Protein AF-A0A1H8AU52-F1 (afdb_monomer_lite)

pLDDT: mean 78.14, std 11.41, range [37.69, 90.38]

Structure (mmCIF, N/CA/C/O backbone):
data_AF-A0A1H8AU52-F1
#
_entry.id   AF-A0A1H8AU52-F1
#
loop_
_atom_site.group_PDB
_atom_site.id
_atom_site.type_symbol
_atom_site.label_atom_id
_atom_site.label_alt_id
_atom_site.label_comp_id
_atom_site.label_asym_id
_atom_site.label_entity_id
_atom_site.label_seq_id
_atom_site.pdbx_PDB_ins_code
_atom_site.Cartn_x
_atom_site.Cartn_y
_atom_site.Cartn_z
_atom_site.occupancy
_atom_site.B_iso_or_equiv
_atom_site.auth_seq_id
_atom_site.auth_comp_id
_atom_site.auth_asym_id
_atom_site.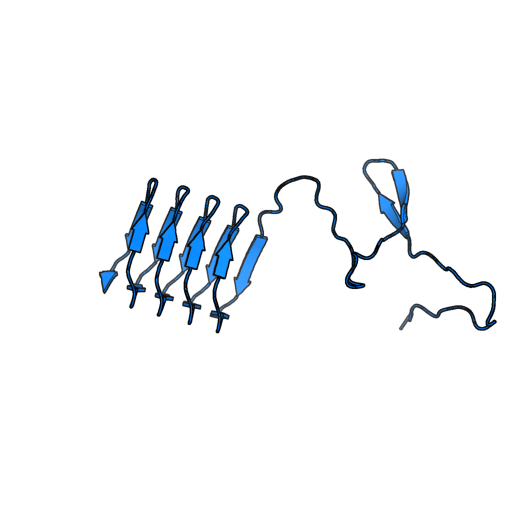auth_atom_id
_atom_site.pdbx_PDB_model_num
ATOM 1 N N . MET A 1 1 ? 10.927 -6.364 35.807 1.00 40.09 1 MET A N 1
ATOM 2 C CA . MET A 1 1 ? 10.136 -6.220 34.567 1.00 40.09 1 MET A CA 1
ATOM 3 C C . MET A 1 1 ? 8.709 -5.946 34.995 1.00 40.09 1 MET A C 1
ATOM 5 O O . MET A 1 1 ? 8.130 -6.803 35.646 1.00 40.09 1 MET A O 1
ATOM 9 N N . ASN A 1 2 ? 8.194 -4.741 34.747 1.00 37.69 2 ASN A N 1
ATOM 10 C CA . ASN A 1 2 ? 6.829 -4.388 35.136 1.00 37.69 2 ASN A CA 1
ATOM 11 C C . ASN A 1 2 ? 5.875 -4.903 34.059 1.00 37.69 2 ASN A C 1
ATOM 13 O O . ASN A 1 2 ? 5.726 -4.276 33.014 1.00 37.69 2 ASN A O 1
ATOM 17 N N . SER A 1 3 ? 5.282 -6.067 34.301 1.00 48.53 3 SER A N 1
ATOM 18 C CA . SER A 1 3 ? 4.201 -6.596 33.474 1.00 48.53 3 SER A CA 1
ATOM 19 C C . SER A 1 3 ? 2.899 -5.918 33.885 1.00 48.53 3 SER A C 1
ATOM 21 O O . SER A 1 3 ? 2.601 -5.824 35.075 1.00 48.53 3 SER A O 1
ATOM 23 N N . LEU A 1 4 ? 2.123 -5.443 32.914 1.00 55.34 4 LEU A N 1
ATOM 24 C CA . LEU A 1 4 ? 0.723 -5.092 33.141 1.00 55.34 4 LEU A CA 1
ATOM 25 C C . LEU A 1 4 ? 0.001 -6.366 33.616 1.00 55.34 4 LEU A C 1
ATOM 27 O O . LEU A 1 4 ? 0.003 -7.371 32.908 1.00 55.34 4 LEU A O 1
ATOM 31 N N . VAL A 1 5 ? -0.570 -6.342 34.822 1.00 54.00 5 VAL A N 1
ATOM 32 C CA . VAL A 1 5 ? -1.305 -7.466 35.424 1.00 54.00 5 VAL A CA 1
ATOM 33 C C . VAL A 1 5 ? -2.757 -7.038 35.623 1.00 54.00 5 VAL A C 1
ATOM 35 O O . VAL A 1 5 ? -3.027 -6.045 36.294 1.00 54.00 5 VAL A O 1
ATOM 38 N N . PHE A 1 6 ? -3.678 -7.783 35.013 1.00 54.75 6 PHE A N 1
ATOM 39 C CA . PHE A 1 6 ? -5.125 -7.637 35.178 1.00 54.75 6 PHE A CA 1
ATOM 40 C C . PHE A 1 6 ? -5.559 -8.112 36.581 1.00 54.75 6 PHE A C 1
ATOM 42 O O . PHE A 1 6 ? -4.952 -9.025 37.141 1.00 54.75 6 PHE A O 1
ATOM 49 N N . ASN A 1 7 ? -6.598 -7.497 37.155 1.00 53.75 7 ASN A N 1
ATOM 50 C CA . ASN A 1 7 ? -7.167 -7.852 38.462 1.00 53.75 7 ASN A CA 1
ATOM 51 C C . ASN A 1 7 ? -7.532 -9.338 38.569 1.00 53.75 7 ASN A C 1
ATOM 53 O O . ASN A 1 7 ? -7.785 -10.033 37.589 1.00 53.75 7 ASN A O 1
ATOM 57 N N . THR A 1 8 ? -7.622 -9.789 39.816 1.00 56.59 8 THR A N 1
ATOM 58 C CA . THR A 1 8 ? -7.697 -11.197 40.204 1.00 56.59 8 THR A CA 1
ATOM 59 C C . THR A 1 8 ? -9.078 -11.644 40.710 1.00 56.59 8 THR A C 1
ATOM 61 O O . THR A 1 8 ? -9.204 -12.772 41.182 1.00 56.59 8 THR A O 1
ATOM 64 N N . THR A 1 9 ? -10.124 -10.807 40.611 1.00 61.59 9 THR A N 1
ATOM 65 C CA . THR A 1 9 ? -11.523 -11.155 40.950 1.00 61.59 9 THR A CA 1
ATOM 66 C C . THR A 1 9 ? -12.437 -11.091 39.719 1.00 61.59 9 THR A C 1
ATOM 68 O O . THR A 1 9 ? -12.329 -10.196 38.886 1.00 61.59 9 THR A O 1
ATOM 71 N N . ALA A 1 10 ? -13.331 -12.077 39.589 1.00 52.81 10 ALA A N 1
ATOM 72 C CA . ALA A 1 10 ? -13.888 -12.496 38.298 1.00 52.81 10 ALA A CA 1
ATOM 73 C C . ALA A 1 10 ? -15.009 -11.619 37.697 1.00 52.81 10 ALA A C 1
ATOM 75 O O . ALA A 1 10 ? -15.299 -11.776 36.515 1.00 52.81 10 ALA A O 1
ATOM 76 N N . SER A 1 11 ? -15.661 -10.733 38.461 1.00 57.44 11 SER A N 1
ATOM 77 C CA . SER A 1 11 ? -16.900 -10.065 38.013 1.00 57.44 11 SER A CA 1
ATOM 78 C C . SER A 1 11 ? -16.776 -8.590 37.613 1.00 57.44 11 SER A C 1
ATOM 80 O O . SER A 1 11 ? -17.719 -8.064 37.035 1.00 57.44 11 SER A O 1
ATOM 82 N N . GLU A 1 12 ? -15.672 -7.898 37.915 1.00 54.84 12 GLU A N 1
ATOM 83 C CA . GLU A 1 12 ? -15.657 -6.418 37.909 1.00 54.84 12 GLU A CA 1
ATOM 84 C C . GLU A 1 12 ? -14.368 -5.759 37.396 1.00 54.84 12 GLU A C 1
ATOM 86 O O . GLU A 1 12 ? -14.089 -4.614 37.746 1.00 54.84 12 GLU A O 1
ATOM 91 N N . LEU A 1 13 ? -13.568 -6.400 36.540 1.00 50.66 13 LEU A N 1
ATOM 92 C CA . LEU A 1 13 ? -12.452 -5.676 35.923 1.00 50.66 13 LEU A CA 1
ATOM 93 C C . LEU A 1 13 ? -12.602 -5.460 34.422 1.00 50.66 13 LEU A C 1
ATOM 95 O O . LEU A 1 13 ? -11.993 -6.147 33.609 1.00 50.66 13 LEU A O 1
ATOM 99 N N . SER A 1 14 ? -13.296 -4.380 34.071 1.00 57.81 14 SER A N 1
ATOM 100 C CA . SER A 1 14 ? -13.077 -3.653 32.819 1.00 57.81 14 SER A CA 1
ATOM 101 C C . SER A 1 14 ? -11.994 -2.579 33.027 1.00 57.81 14 SER A C 1
ATOM 103 O O . SER A 1 14 ? -12.286 -1.382 33.057 1.00 57.81 14 SER A O 1
ATOM 105 N N . ALA A 1 15 ? -10.735 -2.971 33.247 1.00 60.56 15 ALA A N 1
ATOM 106 C CA . ALA A 1 15 ? -9.638 -2.005 33.330 1.00 60.56 15 ALA A CA 1
ATOM 107 C C . ALA A 1 15 ? -9.325 -1.499 31.917 1.00 60.56 15 ALA A C 1
ATOM 109 O O . ALA A 1 15 ? -8.618 -2.153 31.154 1.00 60.56 15 ALA A O 1
ATOM 110 N N . GLY A 1 16 ? -9.878 -0.341 31.555 1.00 67.19 16 GLY A N 1
ATOM 111 C CA . GLY A 1 16 ? -9.442 0.370 30.358 1.00 67.19 16 GLY A CA 1
ATOM 112 C C . GLY A 1 16 ? -7.979 0.783 30.512 1.00 67.19 16 GLY A C 1
ATOM 113 O O . GLY A 1 16 ? -7.592 1.320 31.549 1.00 67.19 16 GLY A O 1
ATOM 114 N N . VAL A 1 17 ? -7.160 0.544 29.490 1.00 76.00 17 VAL A N 1
ATOM 115 C CA . VAL A 1 17 ? -5.816 1.126 29.409 1.00 76.00 17 VAL A CA 1
ATOM 116 C C . VAL A 1 17 ? -5.971 2.534 28.844 1.00 76.00 17 VAL A C 1
ATOM 118 O O . VAL A 1 17 ? -6.648 2.714 27.836 1.00 76.00 17 VAL A O 1
ATOM 121 N N . TYR A 1 18 ? -5.377 3.536 29.490 1.00 81.69 18 TYR A N 1
ATOM 122 C CA . TYR A 1 18 ? -5.472 4.932 29.058 1.00 81.69 18 TYR A CA 1
ATOM 123 C C . TYR A 1 18 ? -4.111 5.447 28.595 1.00 81.69 18 TYR A C 1
ATOM 125 O O . TYR A 1 18 ? -3.092 5.200 29.239 1.00 81.69 18 TYR A O 1
ATOM 133 N N . GLY A 1 19 ? -4.108 6.196 27.495 1.00 81.19 19 GLY A N 1
ATOM 134 C CA . GLY A 1 19 ? -2.987 7.028 27.068 1.00 81.19 19 GLY A CA 1
ATOM 135 C C . GLY A 1 19 ? -3.225 8.485 27.463 1.00 81.19 19 GLY A C 1
ATOM 136 O O . GLY A 1 19 ? -4.363 8.952 27.482 1.00 81.19 19 GLY A O 1
ATOM 137 N N . TYR A 1 20 ? -2.164 9.227 27.776 1.00 80.19 20 TYR A N 1
ATOM 138 C CA . TYR A 1 20 ? -2.266 10.668 28.010 1.00 80.19 20 TYR A CA 1
ATOM 139 C C . TYR A 1 20 ? -2.170 11.428 26.685 1.00 80.19 20 TYR A C 1
ATOM 141 O O . TYR A 1 20 ? -1.181 11.317 25.960 1.00 80.19 20 TYR A O 1
ATOM 149 N N . ASN A 1 21 ? -3.194 12.216 26.365 1.00 81.94 21 ASN A N 1
ATOM 150 C CA . ASN A 1 21 ? -3.190 13.090 25.204 1.00 81.94 21 ASN A CA 1
ATOM 151 C C . ASN A 1 21 ? -2.562 14.436 25.586 1.00 81.94 21 ASN A C 1
ATOM 153 O O . ASN A 1 21 ? -3.188 15.248 26.262 1.00 81.94 21 ASN A O 1
ATOM 157 N N . GLN A 1 22 ? -1.333 14.680 25.124 1.00 82.44 22 GLN A N 1
ATOM 158 C CA . GLN A 1 22 ? -0.586 15.916 25.395 1.00 82.44 22 GLN A CA 1
ATOM 159 C C . GLN A 1 22 ? -1.262 17.172 24.820 1.00 82.44 22 GLN A C 1
ATOM 161 O O . GLN A 1 22 ? -1.087 18.255 25.368 1.00 82.44 22 GLN A O 1
ATOM 166 N N . ASN A 1 23 ? -2.041 17.039 23.742 1.00 83.12 23 ASN A N 1
ATOM 167 C CA . ASN A 1 23 ? -2.686 18.174 23.079 1.00 83.12 23 ASN A CA 1
ATOM 168 C C . ASN A 1 23 ? -3.908 18.659 23.861 1.00 83.12 23 ASN A C 1
ATOM 170 O O . ASN A 1 23 ? -4.152 19.858 23.946 1.00 83.12 23 ASN A O 1
ATOM 174 N N . THR A 1 24 ? -4.671 17.732 24.445 1.00 89.50 24 THR A N 1
ATOM 175 C CA . THR A 1 24 ? -5.848 18.060 25.267 1.00 89.50 24 THR A CA 1
ATOM 176 C C . THR A 1 24 ? -5.545 18.062 26.762 1.00 89.50 24 THR A C 1
ATOM 178 O O . THR A 1 24 ? -6.379 18.497 27.546 1.00 89.50 24 THR A O 1
ATOM 181 N N . SER A 1 25 ? -4.361 17.595 27.168 1.00 90.38 25 SER A N 1
ATOM 182 C CA . SER A 1 25 ? -3.970 17.363 28.564 1.00 90.38 25 SER A CA 1
ATOM 183 C C . SER A 1 25 ? -4.939 16.453 29.333 1.00 90.38 25 SER A C 1
ATOM 185 O O . SER A 1 25 ? -5.229 16.676 30.506 1.00 90.38 25 SER A O 1
ATOM 187 N N . THR A 1 26 ? -5.463 15.417 28.672 1.00 86.06 26 THR A N 1
ATOM 188 C CA . THR A 1 26 ? -6.432 14.477 29.264 1.00 86.06 26 THR A CA 1
ATOM 189 C C . THR A 1 26 ? -6.022 13.026 29.046 1.00 86.06 26 THR A C 1
ATOM 191 O O . THR A 1 26 ? -5.467 12.684 28.003 1.00 86.06 26 THR A O 1
ATOM 194 N N . LEU A 1 27 ? -6.384 12.142 29.977 1.00 82.81 27 LEU A N 1
ATOM 195 C CA . LEU A 1 27 ? -6.333 10.696 29.752 1.00 82.81 27 LEU A CA 1
ATOM 196 C C . LEU A 1 27 ? -7.461 10.274 28.803 1.00 82.81 27 LEU A C 1
ATOM 198 O O . LEU A 1 27 ? -8.610 10.669 28.988 1.00 82.81 27 LEU A O 1
ATOM 202 N N . GLN A 1 28 ? -7.135 9.472 27.795 1.00 82.56 28 GLN A N 1
ATOM 203 C CA . GLN A 1 28 ? -8.084 8.914 26.833 1.00 82.56 28 GLN A CA 1
ATOM 204 C C . GLN A 1 28 ? -7.918 7.400 26.775 1.00 82.56 28 GLN A C 1
ATOM 206 O O . GLN A 1 28 ? -6.800 6.891 26.868 1.00 82.56 28 GLN A O 1
ATOM 211 N N . GLN A 1 29 ? -9.030 6.677 26.667 1.00 83.06 29 GLN A N 1
ATOM 212 C CA . GLN A 1 29 ? -8.995 5.221 26.608 1.00 83.06 29 GLN A CA 1
ATOM 213 C C . GLN A 1 29 ? -8.337 4.781 25.297 1.00 83.06 29 GLN A C 1
ATOM 215 O O . GLN A 1 29 ? -8.680 5.277 24.226 1.00 83.06 29 GLN A O 1
ATOM 220 N N . LEU A 1 30 ? -7.407 3.837 25.384 1.00 83.81 30 LEU A N 1
ATOM 221 C CA . LEU A 1 30 ? -6.908 3.112 24.227 1.00 83.81 30 LEU A CA 1
ATOM 222 C C . LEU A 1 30 ? -7.983 2.104 23.810 1.00 83.81 30 LEU A C 1
ATOM 224 O O . LEU A 1 30 ? -8.369 1.245 24.603 1.00 83.81 30 LEU A O 1
ATOM 228 N N . GLN A 1 31 ? -8.496 2.243 22.591 1.00 83.38 31 GLN A N 1
ATOM 229 C CA . GLN A 1 31 ? -9.602 1.433 22.077 1.00 83.38 31 GLN A CA 1
ATOM 230 C C . GLN A 1 31 ? -9.090 0.322 21.164 1.00 83.38 31 GLN A C 1
ATOM 232 O O . GLN A 1 31 ? -8.003 0.435 20.606 1.00 83.38 31 GLN A O 1
ATOM 237 N N . LEU A 1 32 ? -9.887 -0.730 20.985 1.00 81.88 32 LEU A N 1
ATOM 238 C CA . LEU A 1 32 ? -9.656 -1.747 19.961 1.00 81.88 32 LEU A CA 1
ATOM 239 C C . LEU A 1 32 ? -10.623 -1.534 18.781 1.00 81.88 32 LEU A C 1
ATOM 241 O O . LEU A 1 32 ? -11.694 -0.952 18.963 1.00 81.88 32 LEU A O 1
ATOM 245 N N . ASN A 1 33 ? -10.256 -1.980 17.579 1.00 80.06 33 ASN A N 1
ATOM 246 C CA . ASN A 1 33 ? -11.158 -2.051 16.427 1.00 80.06 33 ASN A CA 1
ATOM 247 C C . ASN A 1 33 ? -12.117 -3.260 16.550 1.00 80.06 33 ASN A C 1
ATOM 249 O O . ASN A 1 33 ? -12.080 -4.003 17.534 1.00 80.06 33 ASN A O 1
ATOM 253 N N . SER A 1 34 ? -12.987 -3.464 15.554 1.00 84.69 34 SER A N 1
ATOM 254 C CA . SER A 1 34 ? -13.928 -4.599 15.517 1.00 84.69 34 SER A CA 1
ATOM 255 C C . SER A 1 34 ? -13.248 -5.969 15.530 1.00 84.69 34 SER A C 1
ATOM 257 O O . SER A 1 34 ? -13.873 -6.949 15.928 1.00 84.69 34 SER A O 1
ATOM 259 N N . ASP A 1 35 ? -11.980 -6.018 15.130 1.00 79.88 35 ASP A N 1
ATOM 260 C CA . ASP A 1 35 ? -11.186 -7.237 15.012 1.00 79.88 35 ASP A CA 1
ATOM 261 C C . ASP A 1 35 ? -10.330 -7.488 16.271 1.00 79.88 35 ASP A C 1
ATOM 263 O O . ASP A 1 35 ? -9.624 -8.490 16.362 1.00 79.88 35 ASP A O 1
ATOM 267 N N . GLY A 1 36 ? -10.421 -6.609 17.282 1.00 77.25 36 GLY A N 1
ATOM 268 C CA . GLY A 1 36 ? -9.716 -6.741 18.560 1.00 77.25 36 GLY A CA 1
ATOM 269 C C . GLY A 1 36 ? -8.278 -6.212 18.560 1.00 77.25 36 GLY A C 1
ATOM 270 O O . GLY A 1 36 ? -7.532 -6.478 19.502 1.00 77.25 36 GLY A O 1
ATOM 271 N N . GLU A 1 37 ? -7.874 -5.451 17.545 1.00 77.62 37 GLU A N 1
ATOM 272 C CA . GLU A 1 37 ? -6.550 -4.825 17.452 1.00 77.62 37 GLU A CA 1
ATOM 273 C C . GLU A 1 37 ? -6.574 -3.390 17.984 1.00 77.62 37 GLU A C 1
ATOM 275 O O . GLU A 1 37 ? -7.606 -2.729 17.923 1.00 77.62 37 GLU A O 1
ATOM 280 N N . LEU A 1 38 ? -5.442 -2.863 18.469 1.00 82.69 38 LEU A N 1
ATOM 281 C CA . LEU A 1 38 ? -5.354 -1.476 18.945 1.00 82.69 38 LEU A CA 1
ATOM 282 C C . LEU A 1 38 ? -5.757 -0.482 17.842 1.00 82.69 38 LEU A C 1
ATOM 284 O O . LEU A 1 38 ? -5.084 -0.360 16.819 1.00 82.69 38 LEU A O 1
ATOM 288 N N . LEU A 1 39 ? -6.835 0.267 18.081 1.00 78.75 39 LEU A N 1
ATOM 289 C CA . LEU A 1 39 ? -7.343 1.289 17.178 1.00 78.75 39 LEU A CA 1
ATOM 290 C C . LEU A 1 39 ? -6.423 2.512 17.215 1.00 78.75 39 LEU A C 1
ATOM 292 O O . LEU A 1 39 ? -6.524 3.374 18.089 1.00 78.75 39 LEU A O 1
ATOM 296 N N . ILE A 1 40 ? -5.549 2.619 16.219 1.00 76.69 40 ILE A N 1
ATOM 297 C CA . ILE A 1 40 ? -4.807 3.847 15.932 1.00 76.69 40 ILE A CA 1
ATOM 298 C C . ILE A 1 40 ? -5.656 4.702 14.984 1.00 76.69 40 ILE A C 1
ATOM 300 O O . ILE A 1 40 ? -5.508 4.652 13.764 1.00 76.69 40 ILE A O 1
ATOM 304 N N . ALA A 1 41 ? -6.589 5.476 15.545 1.00 65.94 41 ALA A N 1
ATOM 305 C CA . ALA A 1 41 ? -7.408 6.422 14.788 1.00 65.94 41 ALA A CA 1
ATOM 306 C C . ALA A 1 41 ? -6.585 7.674 14.435 1.00 65.94 41 ALA A C 1
ATOM 308 O O . ALA A 1 41 ? -6.652 8.703 15.107 1.00 65.94 41 ALA A O 1
ATOM 309 N N . ALA A 1 42 ? -5.762 7.595 13.389 1.00 60.00 42 ALA A N 1
ATOM 310 C CA . ALA A 1 42 ? -5.109 8.777 12.844 1.00 60.00 42 ALA A CA 1
ATOM 311 C C . ALA A 1 42 ? -6.145 9.628 12.087 1.00 60.00 42 ALA A C 1
ATOM 313 O O . ALA A 1 42 ? -6.661 9.219 11.051 1.00 60.00 42 ALA A O 1
ATOM 314 N N . ALA A 1 43 ? -6.440 10.829 12.594 1.00 53.78 43 ALA A N 1
ATOM 315 C CA . ALA A 1 43 ? -7.382 11.774 11.982 1.00 53.78 43 ALA A CA 1
ATOM 316 C C . ALA A 1 43 ? -6.896 12.386 10.647 1.00 53.78 43 ALA A C 1
ATOM 318 O O . ALA A 1 43 ? -7.613 13.167 10.029 1.00 53.78 43 ALA A O 1
ATOM 319 N N . ALA A 1 44 ? -5.697 12.052 10.176 1.00 53.06 44 ALA A N 1
ATOM 320 C CA . ALA A 1 44 ? -5.194 12.470 8.876 1.00 53.06 44 ALA A CA 1
ATOM 321 C C . ALA A 1 44 ? -4.199 11.428 8.368 1.00 53.06 44 ALA A C 1
ATOM 323 O O . ALA A 1 44 ? -3.466 10.849 9.170 1.00 53.06 44 ALA A O 1
ATOM 324 N N . ALA A 1 45 ? -4.204 11.206 7.050 1.00 56.72 45 ALA A N 1
ATOM 325 C CA . ALA A 1 45 ? -3.313 10.322 6.305 1.00 56.72 45 ALA A CA 1
ATOM 326 C C . ALA A 1 45 ? -1.935 10.172 6.971 1.00 56.72 45 ALA A C 1
ATOM 328 O O . ALA A 1 45 ? -1.077 11.049 6.857 1.00 56.72 45 ALA A O 1
ATOM 329 N N . MET A 1 46 ? -1.720 9.061 7.682 1.00 61.50 46 MET A N 1
ATOM 330 C CA . MET A 1 46 ? -0.380 8.715 8.131 1.00 61.50 46 MET A CA 1
ATOM 331 C C . MET A 1 46 ? 0.423 8.365 6.889 1.00 61.50 46 MET A C 1
ATOM 333 O O . MET A 1 46 ? 0.172 7.345 6.247 1.00 61.50 46 MET A O 1
ATOM 337 N N . ALA A 1 47 ? 1.391 9.215 6.560 1.00 60.91 47 ALA A N 1
ATOM 338 C CA . ALA A 1 47 ? 2.473 8.804 5.692 1.00 60.91 47 ALA A CA 1
ATOM 339 C C . ALA A 1 47 ? 3.194 7.647 6.392 1.00 60.91 47 ALA A C 1
ATOM 341 O O . ALA A 1 47 ? 3.786 7.818 7.460 1.00 60.91 47 ALA A O 1
ATOM 342 N N . VAL A 1 48 ? 3.082 6.453 5.820 1.00 68.88 48 VAL A N 1
ATOM 343 C CA . VAL A 1 48 ? 3.821 5.286 6.291 1.00 68.88 48 VAL A CA 1
ATOM 344 C C . VAL A 1 48 ? 5.182 5.310 5.605 1.00 68.88 48 VAL A C 1
ATOM 346 O O . VAL A 1 48 ? 5.260 5.260 4.376 1.00 68.88 48 VAL A O 1
ATOM 349 N N . THR A 1 49 ? 6.248 5.389 6.402 1.00 72.06 49 THR A N 1
ATOM 350 C CA . THR A 1 49 ? 7.627 5.233 5.926 1.00 72.06 49 THR A CA 1
ATOM 351 C C . THR A 1 49 ? 8.129 3.860 6.337 1.00 72.06 49 THR A C 1
ATOM 353 O O . THR A 1 49 ? 8.179 3.545 7.525 1.00 72.06 49 THR A O 1
ATOM 356 N N . VAL A 1 50 ? 8.517 3.052 5.353 1.00 73.75 50 VAL A N 1
ATOM 357 C CA . VAL A 1 50 ? 9.129 1.739 5.582 1.00 73.75 50 VAL A CA 1
ATOM 358 C C . VAL A 1 50 ? 10.604 1.821 5.207 1.00 73.75 50 VAL A C 1
ATOM 360 O O . VAL A 1 50 ? 10.928 2.040 4.037 1.00 73.75 50 VAL A O 1
ATOM 363 N N . THR A 1 51 ? 11.483 1.635 6.194 1.00 74.00 51 THR A N 1
ATOM 364 C CA . THR A 1 51 ? 12.943 1.680 6.020 1.00 74.00 51 THR A CA 1
ATOM 365 C C . THR A 1 51 ? 13.544 0.329 6.385 1.00 74.00 51 THR A C 1
ATOM 367 O O . THR A 1 51 ? 13.773 0.028 7.556 1.00 74.00 51 THR A O 1
ATOM 370 N N . ASN A 1 52 ? 13.820 -0.484 5.369 1.00 77.62 52 ASN A N 1
ATOM 371 C CA . ASN A 1 52 ? 14.384 -1.827 5.507 1.00 77.62 52 ASN A CA 1
ATOM 372 C C . ASN A 1 52 ? 15.466 -2.033 4.437 1.00 77.62 52 ASN A C 1
ATOM 374 O O . ASN A 1 52 ? 15.396 -1.445 3.363 1.00 77.62 52 ASN A O 1
ATOM 378 N N . THR A 1 53 ? 16.444 -2.911 4.667 1.00 79.44 53 THR A N 1
ATOM 379 C CA . THR A 1 53 ? 17.400 -3.320 3.617 1.00 79.44 53 THR A CA 1
ATOM 380 C C . THR A 1 53 ? 16.704 -4.075 2.485 1.00 79.44 53 THR A C 1
ATOM 382 O O . THR A 1 53 ? 17.010 -3.882 1.310 1.00 79.44 53 THR A O 1
ATOM 385 N N . THR A 1 54 ? 15.733 -4.922 2.817 1.00 76.69 54 THR A N 1
ATOM 386 C CA . THR A 1 54 ? 14.919 -5.652 1.841 1.00 76.69 54 THR A CA 1
ATOM 387 C C . THR A 1 54 ? 13.480 -5.705 2.324 1.00 76.69 54 THR A C 1
ATOM 389 O O . THR A 1 54 ? 13.231 -5.948 3.506 1.00 76.69 54 THR A O 1
ATOM 392 N N . LEU A 1 55 ? 12.542 -5.475 1.408 1.00 83.06 55 LEU A N 1
ATOM 393 C CA . LEU A 1 55 ? 11.118 -5.685 1.633 1.00 83.06 55 LEU A CA 1
ATOM 394 C C . LEU A 1 55 ? 10.581 -6.619 0.550 1.00 83.06 55 LEU A C 1
ATOM 396 O O . LEU A 1 55 ? 10.607 -6.285 -0.635 1.00 83.06 55 LEU A O 1
ATOM 400 N N . THR A 1 56 ? 10.071 -7.770 0.973 1.00 83.88 56 THR A N 1
ATOM 401 C CA . THR A 1 56 ? 9.396 -8.722 0.092 1.00 83.88 56 THR A CA 1
ATOM 402 C C . THR A 1 56 ? 7.932 -8.787 0.480 1.00 83.88 56 THR A C 1
ATOM 404 O O . THR A 1 56 ? 7.609 -9.118 1.621 1.00 83.88 56 THR A O 1
ATOM 407 N N . VAL A 1 57 ? 7.047 -8.502 -0.472 1.00 84.00 57 VAL A N 1
ATOM 408 C CA . VAL A 1 57 ? 5.603 -8.675 -0.306 1.00 84.00 57 VAL A CA 1
ATOM 409 C C . VAL A 1 57 ? 5.149 -9.784 -1.247 1.00 84.00 57 VAL A C 1
ATOM 411 O O . VAL A 1 57 ? 5.159 -9.624 -2.465 1.00 84.00 57 VAL A O 1
ATOM 414 N N . GLY A 1 58 ? 4.781 -10.934 -0.679 1.00 78.31 58 GLY A N 1
ATOM 415 C CA . GLY A 1 58 ? 4.392 -12.117 -1.459 1.00 78.31 58 GLY A CA 1
ATOM 416 C C . GLY A 1 58 ? 3.019 -12.015 -2.132 1.00 78.31 58 GLY A C 1
ATOM 417 O O . GLY A 1 58 ? 2.714 -12.826 -2.998 1.00 78.31 58 GLY A O 1
ATOM 418 N N . GLY A 1 59 ? 2.198 -11.038 -1.741 1.00 79.81 59 GLY A N 1
ATOM 419 C CA . GLY A 1 59 ? 0.855 -10.816 -2.277 1.00 79.81 59 GLY A CA 1
ATOM 420 C C . GLY A 1 59 ? 0.699 -9.468 -2.978 1.00 79.81 59 GLY A C 1
ATOM 421 O O . GLY A 1 59 ? 1.676 -8.809 -3.338 1.00 79.81 59 GLY A O 1
ATOM 422 N N . ASN A 1 60 ? -0.556 -9.059 -3.157 1.00 78.25 60 ASN A N 1
ATOM 423 C CA . ASN A 1 60 ? -0.898 -7.773 -3.757 1.00 78.25 60 ASN A CA 1
ATOM 424 C C . ASN A 1 60 ? -0.566 -6.619 -2.808 1.00 78.25 60 ASN A C 1
ATOM 426 O O . ASN A 1 60 ? -0.744 -6.722 -1.594 1.00 78.25 60 ASN A O 1
ATOM 430 N N . VAL A 1 61 ? -0.150 -5.491 -3.378 1.00 80.19 61 VAL A N 1
ATOM 431 C CA . VAL A 1 61 ? 0.080 -4.245 -2.645 1.00 80.19 61 VAL A CA 1
ATOM 432 C C . VAL A 1 61 ? -0.965 -3.230 -3.084 1.00 80.19 61 VAL A C 1
ATOM 434 O O . VAL A 1 61 ? -1.041 -2.884 -4.261 1.00 80.19 61 VAL A O 1
ATOM 437 N N . THR A 1 62 ? -1.762 -2.740 -2.135 1.00 80.88 62 THR A N 1
ATOM 438 C CA . THR A 1 62 ? -2.688 -1.623 -2.360 1.00 80.88 62 THR A CA 1
ATOM 439 C C . THR A 1 62 ? -2.262 -0.441 -1.505 1.00 80.88 62 THR A C 1
ATOM 441 O O . THR A 1 62 ? -2.182 -0.553 -0.284 1.00 80.88 62 THR A O 1
ATOM 444 N N . VAL A 1 63 ? -1.996 0.695 -2.144 1.00 78.62 63 VAL A N 1
ATOM 445 C CA . VAL A 1 63 ? -1.593 1.938 -1.484 1.00 78.62 63 VAL A CA 1
ATOM 446 C C . VAL A 1 63 ? -2.717 2.951 -1.630 1.00 78.62 63 VAL A C 1
ATOM 448 O O . VAL A 1 63 ? -2.907 3.552 -2.686 1.00 78.62 63 VAL A O 1
ATOM 451 N N . SER A 1 64 ? -3.499 3.102 -0.563 1.00 77.06 64 SER A N 1
ATOM 452 C CA . SER A 1 64 ? -4.658 3.996 -0.498 1.00 77.06 64 SER A CA 1
ATOM 453 C C . SER A 1 64 ? -4.362 5.331 0.182 1.00 77.06 64 SER A C 1
ATOM 455 O O . SER A 1 64 ? -5.214 6.205 0.151 1.00 77.06 64 SER A O 1
ATOM 457 N N . ASN A 1 65 ? -3.172 5.522 0.755 1.00 78.62 65 ASN A N 1
ATOM 458 C CA . ASN A 1 65 ? -2.685 6.777 1.340 1.00 78.62 65 ASN A CA 1
ATOM 459 C C . ASN A 1 65 ? -1.280 7.081 0.802 1.00 78.62 65 ASN A C 1
ATOM 461 O O . ASN A 1 65 ? -0.653 6.170 0.262 1.00 78.62 65 ASN A O 1
ATOM 465 N N . PRO A 1 66 ? -0.758 8.312 0.951 1.00 79.62 66 PRO A N 1
ATOM 466 C CA . PRO A 1 66 ? 0.618 8.601 0.581 1.00 79.62 66 PRO A CA 1
ATOM 467 C C . PRO A 1 66 ? 1.625 7.699 1.302 1.00 79.62 66 PRO A C 1
ATOM 469 O O . PRO A 1 66 ? 1.589 7.578 2.527 1.00 79.62 66 PRO A O 1
ATOM 472 N N . VAL A 1 67 ? 2.527 7.070 0.548 1.00 79.62 67 VAL A N 1
ATOM 473 C CA . VAL A 1 67 ? 3.551 6.154 1.081 1.00 79.62 67 VAL A CA 1
ATOM 474 C C . VAL A 1 67 ? 4.912 6.462 0.463 1.00 79.62 67 VAL A C 1
ATOM 476 O O . VAL A 1 67 ? 5.022 6.696 -0.744 1.00 79.62 67 VAL A O 1
ATOM 479 N N . THR A 1 68 ? 5.953 6.395 1.295 1.00 84.06 68 THR A N 1
ATOM 480 C CA . THR A 1 68 ? 7.352 6.433 0.857 1.00 84.06 68 THR A CA 1
ATOM 481 C C . THR A 1 68 ? 8.026 5.114 1.215 1.00 84.06 68 THR A C 1
ATOM 483 O O . THR A 1 68 ? 8.104 4.745 2.389 1.00 84.06 68 THR A O 1
ATOM 486 N N . ILE A 1 69 ? 8.541 4.411 0.206 1.00 81.31 69 ILE A N 1
ATOM 487 C CA . ILE A 1 69 ? 9.314 3.180 0.393 1.00 81.31 69 ILE A CA 1
ATOM 488 C C . ILE A 1 69 ? 10.768 3.467 0.040 1.00 81.31 69 ILE A C 1
ATOM 490 O O . ILE A 1 69 ? 11.078 3.745 -1.119 1.00 81.31 69 ILE A O 1
ATOM 494 N N . ALA A 1 70 ? 11.647 3.374 1.037 1.00 85.00 70 ALA A N 1
ATOM 495 C CA . ALA A 1 70 ? 13.081 3.567 0.874 1.00 85.00 70 ALA A CA 1
ATOM 496 C C . ALA A 1 70 ? 13.827 2.311 1.343 1.00 85.00 70 ALA A C 1
ATOM 498 O O . ALA A 1 70 ? 14.016 2.091 2.540 1.00 85.00 70 ALA A O 1
ATOM 499 N N . ASN A 1 71 ? 14.214 1.455 0.397 1.00 79.94 71 ASN A N 1
ATOM 500 C CA . ASN A 1 71 ? 14.905 0.194 0.671 1.00 79.94 71 ASN A CA 1
ATOM 501 C C . ASN A 1 71 ? 15.978 -0.106 -0.378 1.00 79.94 71 ASN A C 1
ATOM 503 O O . ASN A 1 71 ? 16.031 0.531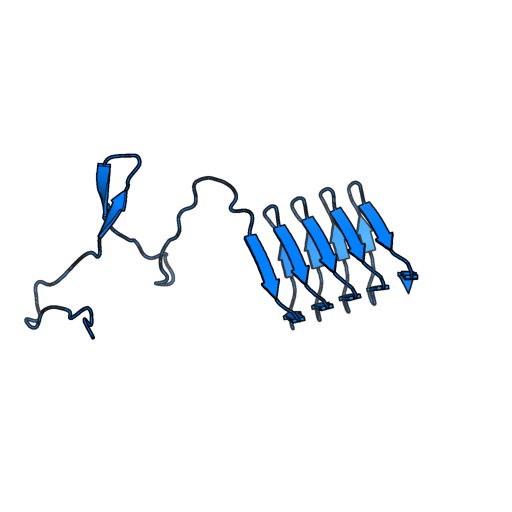 -1.420 1.00 79.94 71 ASN A O 1
ATOM 507 N N . THR A 1 72 ? 16.861 -1.074 -0.132 1.00 84.19 72 THR A N 1
ATOM 508 C CA . THR A 1 72 ? 17.829 -1.479 -1.164 1.00 84.19 72 THR A CA 1
ATOM 509 C C . THR A 1 72 ? 17.122 -2.248 -2.281 1.00 84.19 72 THR A C 1
ATOM 511 O O . THR A 1 72 ? 17.378 -2.012 -3.459 1.00 84.19 72 THR A O 1
ATOM 514 N N . SER A 1 73 ? 16.191 -3.136 -1.925 1.00 84.06 73 SER A N 1
ATOM 515 C CA . SER A 1 73 ? 15.374 -3.887 -2.882 1.00 84.06 73 SER A CA 1
ATOM 516 C C . SER A 1 73 ? 13.926 -4.024 -2.409 1.00 84.06 73 SER A C 1
ATOM 518 O O . SER A 1 73 ? 13.674 -4.304 -1.230 1.00 84.06 73 SER A O 1
ATOM 520 N N . LEU A 1 74 ? 12.992 -3.860 -3.353 1.00 84.25 74 LEU A N 1
ATOM 521 C CA . LEU A 1 74 ? 11.570 -4.163 -3.209 1.00 84.25 74 LEU A CA 1
ATOM 522 C C . LEU A 1 74 ? 11.168 -5.216 -4.242 1.00 84.25 74 LEU A C 1
ATOM 524 O O . LEU A 1 74 ? 11.309 -4.993 -5.443 1.00 84.25 74 LEU A O 1
ATOM 528 N N . THR A 1 75 ? 10.617 -6.333 -3.773 1.00 88.12 75 THR A N 1
ATOM 529 C CA . THR A 1 75 ? 9.976 -7.334 -4.636 1.00 88.12 75 THR A CA 1
ATOM 530 C C . THR A 1 75 ? 8.507 -7.470 -4.260 1.00 88.12 75 THR A C 1
ATOM 532 O O . THR A 1 75 ? 8.185 -7.728 -3.097 1.00 88.12 75 THR A O 1
ATOM 535 N N . VAL A 1 76 ? 7.623 -7.322 -5.247 1.00 84.81 76 VAL A N 1
ATOM 536 C CA . VAL A 1 76 ? 6.182 -7.552 -5.110 1.00 84.81 76 VAL A CA 1
ATOM 537 C C . VAL A 1 76 ? 5.779 -8.712 -6.013 1.00 84.81 76 VAL A C 1
ATOM 539 O O . VAL A 1 76 ? 5.902 -8.636 -7.236 1.00 84.81 76 VAL A O 1
ATOM 542 N N . GLY A 1 77 ? 5.314 -9.803 -5.402 1.00 82.12 77 GLY A N 1
ATOM 543 C CA . GLY A 1 77 ? 4.904 -11.010 -6.125 1.00 82.12 77 GLY A CA 1
ATOM 544 C C . GLY A 1 77 ? 3.539 -10.895 -6.809 1.00 82.12 77 GLY A C 1
ATOM 545 O O . GLY A 1 77 ? 3.260 -11.649 -7.735 1.00 82.12 77 GLY A O 1
ATOM 546 N N . GLY A 1 78 ? 2.694 -9.965 -6.359 1.00 83.69 78 GLY A N 1
ATOM 547 C CA . GLY A 1 78 ? 1.353 -9.736 -6.897 1.00 83.69 78 GLY A CA 1
ATOM 548 C C . GLY A 1 78 ? 1.215 -8.438 -7.693 1.00 83.69 78 GLY A C 1
ATOM 549 O O . GLY A 1 78 ? 2.191 -7.851 -8.160 1.00 83.69 78 GLY A O 1
ATOM 550 N N . THR A 1 79 ? -0.029 -7.979 -7.827 1.00 81.69 79 THR A N 1
ATOM 551 C CA . THR A 1 79 ? -0.357 -6.698 -8.465 1.00 81.69 79 THR A CA 1
ATOM 552 C C . THR A 1 79 ? -0.084 -5.524 -7.527 1.00 81.69 79 THR A C 1
ATOM 554 O O . THR A 1 79 ? -0.338 -5.621 -6.320 1.00 81.69 79 THR A O 1
ATOM 557 N N . VAL A 1 80 ? 0.328 -4.384 -8.079 1.00 82.88 80 VAL A N 1
ATOM 558 C CA . VAL A 1 80 ? 0.464 -3.117 -7.347 1.00 82.88 80 VAL A CA 1
ATOM 559 C C . VAL A 1 80 ? -0.647 -2.164 -7.783 1.00 82.88 80 VAL A C 1
ATOM 561 O O . VAL A 1 80 ? -0.718 -1.785 -8.948 1.00 82.88 80 VAL A O 1
ATOM 564 N N . THR A 1 81 ? -1.506 -1.752 -6.849 1.00 84.75 81 THR A N 1
ATOM 565 C CA . THR A 1 81 ? -2.541 -0.730 -7.077 1.00 84.75 81 THR A CA 1
ATOM 566 C C . THR A 1 81 ? -2.265 0.505 -6.230 1.00 84.75 81 THR A C 1
ATOM 568 O O . THR A 1 81 ? -2.187 0.431 -5.003 1.00 84.75 81 THR A O 1
ATOM 571 N N . VAL A 1 82 ? -2.143 1.657 -6.883 1.00 80.88 82 VAL A N 1
ATOM 572 C CA . VAL A 1 82 ? -1.789 2.936 -6.261 1.00 80.88 82 VAL A CA 1
ATOM 573 C C . VAL A 1 82 ? -2.959 3.905 -6.413 1.00 80.88 82 VAL A C 1
ATOM 575 O O . VAL A 1 82 ? -3.198 4.472 -7.481 1.00 80.88 82 VAL A O 1
ATOM 578 N N . GLY A 1 83 ? -3.711 4.063 -5.325 1.00 78.25 83 GLY A N 1
ATOM 579 C CA . GLY A 1 83 ? -4.876 4.938 -5.231 1.00 78.25 83 GLY A CA 1
ATOM 580 C C . GLY A 1 83 ? -4.557 6.350 -4.740 1.00 78.25 83 GLY A C 1
ATOM 581 O O . GLY A 1 83 ? -5.399 7.222 -4.885 1.00 78.25 83 GLY A O 1
ATOM 582 N N . ASN A 1 84 ? -3.365 6.601 -4.196 1.00 80.44 84 ASN A N 1
ATOM 583 C CA . ASN A 1 84 ? -2.861 7.920 -3.783 1.00 80.44 84 ASN A CA 1
ATOM 584 C C . ASN A 1 84 ? -1.386 8.072 -4.179 1.00 80.44 84 ASN A C 1
ATOM 586 O O . ASN A 1 84 ? -0.820 7.141 -4.737 1.00 80.44 84 ASN A O 1
ATOM 590 N N . SER A 1 85 ? -0.753 9.226 -3.951 1.00 80.56 85 SER A N 1
ATOM 591 C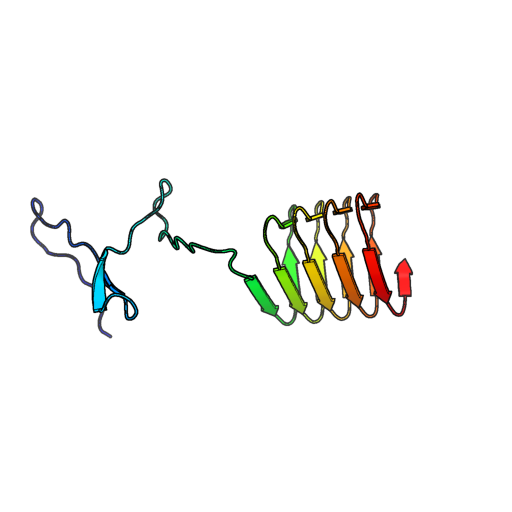 CA . SER A 1 85 ? 0.639 9.411 -4.382 1.00 80.56 85 SER A CA 1
ATOM 592 C C . SER A 1 85 ? 1.604 8.423 -3.714 1.00 80.56 85 SER A C 1
ATOM 594 O O . SER A 1 85 ? 1.501 8.141 -2.525 1.00 80.56 85 SER A O 1
ATOM 596 N N . ILE A 1 86 ? 2.574 7.896 -4.460 1.00 83.50 86 ILE A N 1
ATOM 597 C CA . ILE A 1 86 ? 3.607 7.007 -3.907 1.00 83.50 86 ILE A CA 1
ATOM 598 C C . ILE A 1 86 ? 4.988 7.420 -4.407 1.00 83.50 86 ILE A C 1
ATOM 600 O O . ILE A 1 86 ? 5.163 7.764 -5.579 1.00 83.50 86 ILE A O 1
ATOM 604 N N . THR A 1 87 ? 5.969 7.376 -3.506 1.00 86.94 87 THR A N 1
ATOM 605 C CA . THR A 1 87 ? 7.389 7.518 -3.843 1.00 86.94 87 THR A CA 1
ATOM 606 C C . THR A 1 87 ? 8.121 6.226 -3.512 1.00 86.94 87 THR A C 1
ATOM 608 O O . THR A 1 87 ? 8.141 5.796 -2.358 1.00 86.94 87 THR A O 1
ATOM 611 N N . ILE A 1 88 ? 8.739 5.608 -4.516 1.00 84.62 88 ILE A N 1
ATOM 612 C CA . ILE A 1 88 ? 9.604 4.440 -4.339 1.00 84.62 88 ILE A CA 1
ATOM 613 C C . ILE A 1 88 ? 11.031 4.863 -4.668 1.00 84.62 88 ILE A C 1
ATOM 615 O O . ILE A 1 88 ? 11.318 5.228 -5.805 1.00 84.62 88 ILE A O 1
ATOM 619 N N . ALA A 1 89 ? 11.911 4.813 -3.673 1.00 86.38 89 ALA A N 1
ATOM 620 C CA . ALA A 1 89 ? 13.324 5.136 -3.806 1.00 86.38 89 ALA A CA 1
ATOM 621 C C . ALA A 1 89 ? 14.156 3.921 -3.382 1.00 86.38 89 ALA A C 1
ATOM 623 O O . ALA A 1 89 ? 14.421 3.724 -2.196 1.00 86.38 89 ALA A O 1
ATOM 624 N N . ASN A 1 90 ? 14.530 3.071 -4.337 1.00 83.38 90 ASN A N 1
ATOM 625 C CA . ASN A 1 90 ? 15.275 1.846 -4.054 1.00 83.38 90 ASN A CA 1
ATOM 626 C C . ASN A 1 90 ? 16.358 1.547 -5.083 1.00 83.38 90 ASN A C 1
ATOM 628 O O . ASN A 1 90 ? 16.406 2.187 -6.117 1.00 83.38 90 ASN A O 1
ATOM 632 N N . ALA A 1 91 ? 17.266 0.601 -4.831 1.00 85.88 91 ALA A N 1
ATOM 633 C CA . ALA A 1 91 ? 18.200 0.205 -5.887 1.00 85.88 91 ALA A CA 1
ATOM 634 C C . ALA A 1 91 ? 17.467 -0.645 -6.940 1.00 85.88 91 ALA A C 1
ATOM 636 O O . ALA A 1 91 ? 17.542 -0.354 -8.127 1.00 85.88 91 ALA A O 1
ATOM 637 N N . SER A 1 92 ? 16.689 -1.644 -6.518 1.00 86.81 92 SER A N 1
ATOM 638 C CA . SER A 1 92 ? 15.944 -2.516 -7.436 1.00 86.81 92 SER A CA 1
ATOM 639 C C . SER A 1 92 ? 14.475 -2.664 -7.044 1.00 86.81 92 SER A C 1
ATOM 641 O O . SER A 1 92 ? 14.168 -2.973 -5.889 1.00 86.81 92 SER A O 1
ATOM 643 N N . LEU A 1 93 ? 13.578 -2.486 -8.021 1.00 86.12 93 LEU A N 1
ATOM 644 C CA . LEU A 1 93 ? 12.149 -2.790 -7.924 1.00 86.12 93 LEU A CA 1
ATOM 645 C C . LEU A 1 93 ? 11.770 -3.892 -8.919 1.00 86.12 93 LEU A C 1
ATOM 647 O O . LEU A 1 93 ? 11.912 -3.707 -10.127 1.00 86.12 93 LEU A O 1
ATOM 651 N N . VAL A 1 94 ? 11.221 -4.994 -8.407 1.00 88.75 94 VAL A N 1
ATOM 652 C CA . VAL A 1 94 ? 10.634 -6.072 -9.213 1.00 88.75 94 VAL A CA 1
ATOM 653 C C . VAL A 1 94 ? 9.155 -6.214 -8.872 1.00 88.75 94 VAL A C 1
ATOM 655 O O . VAL A 1 94 ? 8.802 -6.431 -7.711 1.00 88.75 94 VAL A O 1
ATOM 658 N N . VAL A 1 95 ? 8.296 -6.126 -9.885 1.00 86.56 95 VAL A N 1
ATOM 659 C CA . VAL A 1 95 ? 6.860 -6.405 -9.772 1.00 86.56 95 VAL A CA 1
ATOM 660 C C . VAL A 1 95 ? 6.506 -7.517 -10.748 1.00 86.56 95 VAL A C 1
ATOM 662 O O . VAL A 1 95 ? 6.646 -7.353 -11.956 1.00 86.56 95 VAL A O 1
ATOM 665 N N . ALA A 1 96 ? 6.072 -8.666 -10.234 1.00 87.38 96 ALA A N 1
ATOM 666 C CA . ALA A 1 96 ? 5.738 -9.805 -11.088 1.00 87.38 96 ALA A CA 1
ATOM 667 C C . ALA A 1 96 ? 4.376 -9.643 -11.789 1.00 87.38 96 ALA A C 1
ATOM 669 O O . ALA A 1 96 ? 4.204 -10.143 -12.897 1.00 87.38 96 ALA A O 1
ATOM 670 N N . GLY A 1 97 ? 3.422 -8.956 -11.149 1.00 87.00 97 GLY A N 1
ATOM 671 C CA . GLY A 1 97 ? 2.071 -8.734 -11.670 1.00 87.00 97 GLY A CA 1
ATOM 672 C C . GLY A 1 97 ? 1.862 -7.378 -12.351 1.00 87.00 97 GLY A C 1
ATOM 673 O O . GLY A 1 97 ? 2.808 -6.650 -12.653 1.00 87.00 97 GLY A O 1
ATOM 674 N N . ASP A 1 98 ? 0.590 -7.040 -12.572 1.00 86.69 98 ASP A N 1
ATOM 675 C CA . ASP A 1 98 ? 0.176 -5.756 -13.143 1.00 86.69 98 ASP A CA 1
ATOM 676 C C . ASP A 1 98 ? 0.390 -4.587 -12.172 1.00 86.69 98 ASP A C 1
ATOM 678 O O . ASP A 1 98 ? 0.253 -4.715 -10.949 1.00 86.69 98 ASP A O 1
ATOM 682 N N . VAL A 1 99 ? 0.655 -3.411 -12.736 1.00 83.75 99 VAL A N 1
ATOM 683 C CA . VAL A 1 99 ? 0.764 -2.142 -12.017 1.00 83.75 99 VAL A CA 1
ATOM 684 C C . VAL A 1 99 ? -0.348 -1.213 -12.491 1.00 83.75 99 VAL A C 1
ATOM 686 O O . VAL A 1 99 ? -0.399 -0.838 -13.659 1.00 83.75 99 VAL A O 1
ATOM 689 N N . THR A 1 100 ? -1.229 -0.808 -11.578 1.00 86.62 100 THR A N 1
ATOM 690 C CA . THR A 1 100 ? -2.290 0.174 -11.840 1.00 86.62 100 THR A CA 1
ATOM 691 C C . THR A 1 100 ? -2.091 1.403 -10.968 1.00 86.62 100 THR A C 1
ATOM 693 O O . THR A 1 100 ? -1.998 1.306 -9.743 1.00 86.62 100 THR A O 1
ATOM 696 N N . VAL A 1 101 ? -2.046 2.574 -11.597 1.00 82.38 101 VAL A N 1
ATOM 697 C CA . VAL A 1 101 ? -1.766 3.845 -10.931 1.00 82.38 101 VAL A CA 1
ATOM 698 C C . VAL A 1 101 ? -2.831 4.872 -11.290 1.00 82.38 101 VAL A C 1
ATOM 700 O O . VAL A 1 101 ? -2.922 5.304 -12.437 1.00 82.38 101 VAL A O 1
ATOM 703 N N . SER A 1 102 ? -3.609 5.304 -10.299 1.00 83.88 102 SER A N 1
ATOM 704 C CA . SER A 1 102 ? -4.676 6.299 -10.486 1.00 83.88 102 SER A CA 1
ATOM 705 C C . SER A 1 102 ? -4.252 7.722 -10.104 1.00 83.88 102 SER A C 1
ATOM 707 O O . SER A 1 102 ? -4.893 8.686 -10.510 1.00 83.88 102 SER A O 1
ATOM 709 N N . ASN A 1 103 ? -3.168 7.865 -9.336 1.00 85.25 103 ASN A N 1
ATOM 710 C CA . ASN A 1 103 ? -2.629 9.135 -8.840 1.00 85.25 103 ASN A CA 1
ATOM 711 C C . ASN A 1 103 ? -1.113 9.227 -9.079 1.00 85.25 103 ASN A C 1
ATOM 713 O O . ASN A 1 103 ? -0.500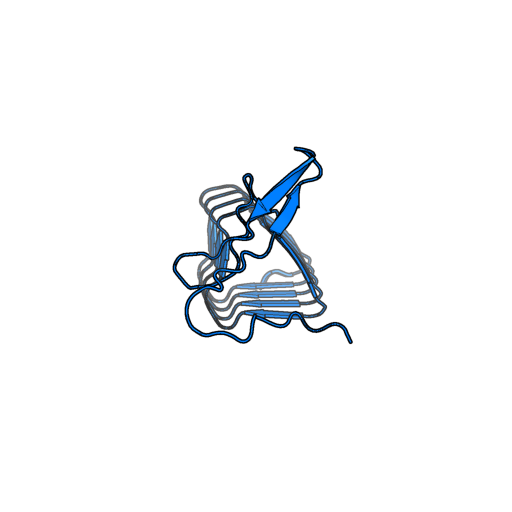 8.205 -9.362 1.00 85.25 103 ASN A O 1
ATOM 717 N N . PRO A 1 104 ? -0.484 10.413 -8.983 1.00 85.19 104 PRO A N 1
ATOM 718 C CA . PRO A 1 104 ? 0.922 10.577 -9.345 1.00 85.19 104 PRO A CA 1
ATOM 719 C C . PRO A 1 104 ? 1.871 9.611 -8.623 1.00 85.19 104 PRO A C 1
ATOM 721 O O . PRO A 1 104 ? 1.846 9.499 -7.397 1.00 85.19 104 PRO A O 1
ATOM 724 N N . ILE A 1 105 ? 2.755 8.964 -9.381 1.00 87.25 105 ILE A N 1
ATOM 725 C CA . ILE A 1 105 ? 3.789 8.059 -8.864 1.00 87.25 105 ILE A CA 1
ATOM 726 C C . ILE A 1 105 ? 5.185 8.562 -9.234 1.00 87.25 105 ILE A C 1
ATOM 728 O O . ILE A 1 105 ? 5.425 9.004 -10.359 1.00 87.25 105 ILE A O 1
ATOM 732 N N . THR A 1 106 ? 6.122 8.466 -8.289 1.00 89.44 106 THR A N 1
ATOM 733 C CA . THR A 1 106 ? 7.554 8.675 -8.537 1.00 89.44 106 THR A CA 1
ATOM 734 C C . THR A 1 106 ? 8.328 7.408 -8.196 1.00 89.44 106 THR A C 1
ATOM 736 O O . THR A 1 106 ? 8.268 6.925 -7.066 1.00 89.44 106 THR A O 1
ATOM 739 N N . ILE A 1 107 ? 9.069 6.882 -9.170 1.00 87.25 107 ILE A N 1
ATOM 740 C CA . ILE A 1 107 ? 9.964 5.735 -9.006 1.00 87.25 107 ILE A CA 1
ATOM 741 C C . ILE A 1 107 ? 11.382 6.206 -9.311 1.00 87.25 107 ILE A C 1
ATOM 743 O O . ILE A 1 107 ? 11.683 6.587 -10.440 1.00 87.25 107 ILE A O 1
ATOM 747 N N . ALA A 1 108 ? 12.249 6.173 -8.308 1.00 88.44 108 A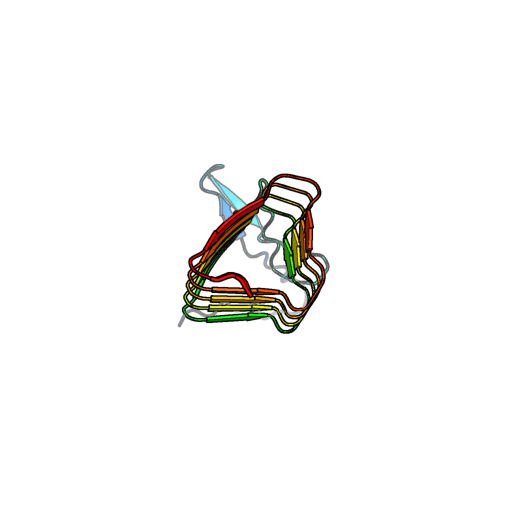LA A N 1
ATOM 748 C CA . ALA A 1 108 ? 13.668 6.463 -8.435 1.00 88.44 108 ALA A CA 1
ATOM 749 C C . ALA A 1 108 ? 14.453 5.200 -8.075 1.00 88.44 108 ALA A C 1
ATOM 751 O O . ALA A 1 108 ? 14.548 4.846 -6.898 1.00 88.44 108 ALA A O 1
ATOM 752 N N . ASN A 1 109 ? 14.974 4.495 -9.081 1.00 86.38 109 ASN A N 1
ATOM 753 C CA . ASN A 1 109 ? 15.728 3.267 -8.851 1.00 86.38 109 ASN A CA 1
ATOM 754 C C . ASN A 1 109 ? 16.867 3.033 -9.834 1.00 86.38 109 ASN A C 1
ATOM 756 O O . ASN A 1 109 ? 16.981 3.724 -10.832 1.00 86.38 109 ASN A O 1
ATOM 760 N N . THR A 1 110 ? 17.772 2.095 -9.559 1.00 88.88 110 THR A N 1
ATOM 761 C CA . THR A 1 110 ? 18.791 1.737 -10.560 1.00 88.88 110 THR A CA 1
ATOM 762 C C . THR A 1 110 ? 18.214 0.7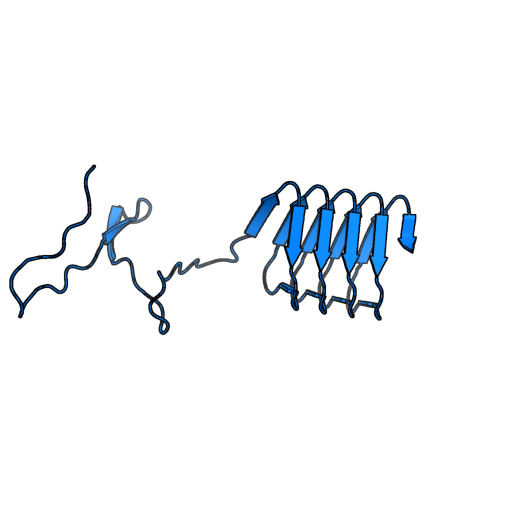70 -11.591 1.00 88.88 110 THR A C 1
ATOM 764 O O . THR A 1 110 ? 18.513 0.901 -12.778 1.00 88.88 110 THR A O 1
ATOM 767 N N . SER A 1 111 ? 17.347 -0.151 -11.161 1.00 87.56 111 SER A N 1
ATOM 768 C CA . SER A 1 111 ? 16.678 -1.135 -12.013 1.00 87.56 111 SER A CA 1
ATOM 769 C C . SER A 1 111 ? 15.193 -1.273 -11.672 1.00 87.56 111 SER A C 1
ATOM 771 O O . SER A 1 111 ? 14.821 -1.431 -10.504 1.00 87.56 111 SER A O 1
ATOM 773 N N . LEU A 1 112 ? 14.361 -1.262 -12.717 1.00 86.62 112 LEU A N 1
ATOM 774 C CA . LEU A 1 112 ? 12.929 -1.550 -12.669 1.00 86.62 112 LEU A CA 1
ATOM 775 C C . LEU A 1 112 ? 12.602 -2.728 -13.594 1.00 86.62 112 LEU A C 1
ATOM 777 O O . LEU A 1 112 ? 12.938 -2.670 -14.776 1.00 86.62 112 LEU A O 1
ATOM 781 N N . THR A 1 113 ? 11.912 -3.741 -13.067 1.00 90.00 113 THR A N 1
ATOM 782 C CA . THR A 1 113 ? 11.335 -4.843 -13.851 1.00 90.00 113 THR A CA 1
ATOM 783 C C . THR A 1 113 ? 9.856 -5.002 -13.535 1.00 90.00 113 THR A C 1
ATOM 785 O O . THR A 1 113 ? 9.485 -5.143 -12.365 1.00 90.00 113 THR A O 1
ATOM 788 N N . VAL A 1 114 ? 9.018 -5.013 -14.574 1.00 86.31 114 VAL A N 1
ATOM 789 C CA . VAL A 1 114 ? 7.575 -5.263 -14.454 1.00 86.31 114 VAL A CA 1
ATOM 790 C C . VAL A 1 114 ? 7.182 -6.399 -15.391 1.00 86.31 114 VAL A C 1
ATOM 792 O O . VAL A 1 114 ? 7.284 -6.274 -16.605 1.00 86.31 114 VAL A O 1
ATOM 795 N N . GLY A 1 115 ? 6.747 -7.522 -14.819 1.00 87.19 115 GLY A N 1
ATOM 796 C CA . GLY A 1 115 ? 6.343 -8.705 -15.584 1.00 87.19 115 GLY A CA 1
ATOM 797 C C . GLY A 1 115 ? 4.934 -8.619 -16.177 1.00 87.19 115 GLY A C 1
ATOM 798 O O . GLY A 1 115 ? 4.625 -9.352 -17.114 1.00 87.19 115 GLY A O 1
ATOM 799 N N . GLY A 1 116 ? 4.086 -7.743 -15.630 1.00 86.69 116 GLY A N 1
ATOM 800 C CA . GLY A 1 116 ? 2.714 -7.522 -16.079 1.00 86.69 116 GLY A CA 1
ATOM 801 C C . GLY A 1 116 ? 2.522 -6.248 -16.900 1.00 86.69 116 GLY A C 1
ATOM 802 O O . GLY A 1 116 ? 3.459 -5.596 -17.359 1.00 86.69 116 GLY A O 1
ATOM 803 N N . THR A 1 117 ? 1.262 -5.875 -17.075 1.00 86.06 117 THR A N 1
ATOM 804 C CA . THR A 1 117 ? 0.853 -4.630 -17.725 1.00 86.06 117 THR A CA 1
ATOM 805 C C . THR A 1 117 ? 0.993 -3.433 -16.786 1.00 86.06 117 THR A C 1
ATOM 807 O O . THR A 1 117 ? 0.806 -3.540 -15.573 1.00 86.06 117 THR A O 1
ATOM 810 N N . VAL A 1 118 ? 1.299 -2.262 -17.349 1.00 83.25 118 VAL A N 1
ATOM 811 C CA . VAL A 1 118 ? 1.338 -0.992 -16.613 1.00 83.25 118 VAL A CA 1
ATOM 812 C C . VAL A 1 118 ? 0.222 -0.091 -17.130 1.00 83.25 118 VAL A C 1
ATOM 814 O O . VAL A 1 118 ? 0.244 0.333 -18.283 1.00 83.25 118 VAL A O 1
ATOM 817 N N . THR A 1 119 ? -0.742 0.222 -16.267 1.00 86.12 119 THR A N 1
ATOM 818 C CA . THR A 1 119 ? -1.839 1.155 -16.552 1.00 86.12 119 THR A CA 1
ATOM 819 C C . THR A 1 119 ? -1.683 2.405 -15.695 1.00 86.12 119 THR A C 1
ATOM 821 O O . THR A 1 119 ? -1.677 2.327 -14.465 1.00 86.12 119 THR A O 1
ATOM 824 N N . VAL A 1 120 ? -1.583 3.572 -16.338 1.00 82.69 120 VAL A N 1
ATOM 825 C CA . VAL A 1 120 ? -1.398 4.862 -15.658 1.00 82.69 120 VAL A CA 1
ATOM 826 C C . VAL A 1 120 ? -2.530 5.812 -16.044 1.00 82.69 120 VAL A C 1
ATOM 828 O O . VAL A 1 120 ? -2.661 6.199 -17.200 1.00 82.69 120 VAL A O 1
ATOM 831 N N . GLY A 1 121 ? -3.356 6.180 -15.066 1.00 82.31 121 GLY A N 1
ATOM 832 C CA . GLY A 1 121 ? -4.443 7.151 -15.222 1.00 82.31 121 GLY A CA 1
ATOM 833 C C . GLY A 1 121 ? -4.027 8.607 -14.980 1.00 82.31 121 GLY A C 1
ATOM 834 O O . GLY A 1 121 ? -4.813 9.512 -15.243 1.00 82.31 121 GLY A O 1
ATOM 835 N N . ASN A 1 122 ? -2.813 8.845 -14.473 1.00 84.75 122 ASN A N 1
ATOM 836 C CA . ASN A 1 122 ? -2.258 10.175 -14.195 1.00 84.75 122 ASN A CA 1
ATOM 837 C C . ASN A 1 122 ? -0.769 10.240 -14.609 1.00 84.75 122 ASN A C 1
ATOM 839 O O . ASN A 1 122 ? -0.356 9.559 -15.543 1.00 84.75 122 ASN A O 1
ATOM 843 N N . SER A 1 123 ? 0.051 11.062 -13.956 1.00 84.69 123 SER A N 1
ATOM 844 C CA . SER A 1 123 ? 1.479 11.172 -14.238 1.00 84.69 123 SER A CA 1
ATOM 845 C C . SER A 1 123 ? 2.300 10.061 -13.580 1.00 84.69 123 SER A C 1
ATOM 847 O O . SER A 1 123 ? 2.064 9.647 -12.442 1.00 84.69 123 SER A O 1
ATOM 849 N N . ILE A 1 124 ? 3.319 9.611 -14.308 1.00 84.75 124 ILE A N 1
ATOM 850 C CA . ILE A 1 124 ? 4.366 8.722 -13.817 1.00 84.75 124 ILE A CA 1
ATOM 851 C C . ILE A 1 124 ? 5.722 9.371 -14.088 1.00 84.75 124 ILE A C 1
ATOM 853 O O . ILE A 1 124 ? 6.020 9.757 -15.217 1.00 84.75 124 ILE A O 1
ATOM 857 N N . THR A 1 125 ? 6.542 9.481 -13.046 1.00 88.69 125 THR A N 1
ATOM 858 C CA . THR A 1 125 ? 7.944 9.891 -13.158 1.00 88.69 125 THR A CA 1
ATOM 859 C C . THR A 1 125 ? 8.818 8.686 -12.847 1.00 88.69 125 THR A C 1
ATOM 861 O O . THR A 1 125 ? 8.793 8.181 -11.724 1.00 88.69 125 THR A O 1
ATOM 864 N N . ILE A 1 126 ? 9.597 8.235 -13.831 1.00 85.38 126 ILE A N 1
ATOM 865 C CA . ILE A 1 126 ? 10.577 7.158 -13.666 1.00 85.38 126 ILE A CA 1
ATOM 866 C C . ILE A 1 126 ? 11.965 7.756 -13.862 1.00 85.38 126 ILE A C 1
ATOM 868 O O . ILE A 1 126 ? 12.301 8.224 -14.947 1.00 85.38 126 ILE A O 1
ATOM 872 N N . ALA A 1 127 ? 12.761 7.744 -12.801 1.00 87.69 127 ALA A N 1
ATOM 873 C CA . ALA A 1 127 ? 14.168 8.101 -12.821 1.00 87.69 127 ALA A CA 1
ATOM 874 C C . ALA A 1 127 ? 14.976 6.825 -12.575 1.00 87.69 127 ALA A C 1
ATOM 876 O O . ALA A 1 127 ? 15.310 6.514 -11.429 1.00 87.69 127 ALA A O 1
ATOM 877 N N . ASN A 1 128 ? 15.231 6.065 -13.645 1.00 85.62 128 ASN A N 1
ATOM 878 C CA . ASN A 1 128 ? 15.999 4.830 -13.571 1.00 85.62 128 ASN A CA 1
ATOM 879 C C . ASN A 1 128 ? 17.187 4.759 -14.529 1.00 85.62 128 ASN A C 1
ATOM 881 O O . ASN A 1 128 ? 17.225 5.429 -15.557 1.00 85.62 128 ASN A O 1
ATOM 885 N N . ALA A 1 129 ? 18.184 3.952 -14.155 1.00 79.44 129 ALA A N 1
ATOM 886 C CA . ALA A 1 129 ? 19.340 3.683 -15.010 1.00 79.44 129 ALA A CA 1
ATOM 887 C C . ALA A 1 129 ? 19.052 2.570 -16.033 1.00 79.44 129 ALA A C 1
ATOM 889 O O . ALA A 1 129 ? 19.675 2.538 -17.092 1.00 79.44 129 ALA A O 1
ATOM 890 N N . SER A 1 130 ? 18.118 1.663 -15.723 1.00 81.00 130 SER A N 1
ATOM 891 C CA . SER A 1 130 ? 17.692 0.574 -16.604 1.00 81.00 130 SER A CA 1
ATOM 892 C C . SER A 1 130 ? 16.216 0.213 -16.396 1.00 81.00 130 SER A C 1
ATOM 894 O O . SER A 1 130 ? 15.749 0.105 -15.255 1.00 81.00 130 SER A O 1
ATOM 896 N N . LEU A 1 131 ? 15.507 -0.002 -17.507 1.00 79.75 131 LEU A N 1
ATOM 897 C CA . LEU A 1 131 ? 14.120 -0.463 -17.580 1.00 79.75 131 LEU A CA 1
ATOM 898 C C . LEU A 1 131 ? 14.075 -1.759 -18.397 1.00 79.75 131 LEU A C 1
ATOM 900 O O . LEU A 1 131 ? 14.550 -1.762 -19.535 1.00 79.75 131 LEU A O 1
ATOM 904 N N . VAL A 1 132 ? 13.524 -2.829 -17.817 1.00 74.75 132 VAL A N 1
ATOM 905 C CA . VAL A 1 132 ? 13.404 -4.159 -18.443 1.00 74.75 132 VAL A CA 1
ATOM 906 C C . VAL A 1 132 ? 11.972 -4.658 -18.363 1.00 74.75 132 VAL A C 1
ATOM 908 O O . VAL A 1 132 ? 11.397 -4.592 -17.251 1.00 74.75 132 VAL A O 1
#

Radius of gyration: 20.77 Å; chains: 1; bounding box: 36×31×59 Å

Foldseek 3Di:
DDDDDFDDDDDDDPPFDWDQDPVVRDTDGQDADPVRHGDPPDVDFPADEDEDQEDEACEEAEAQGEYEYEYQEYEYNYEYHYNEEYEYAYAEYHYQEEYAAQYEYEYAYQEYYYNYHYHYNDDYHYRYVDYD

InterPro domains:
  IPR011004 Trimeric LpxA-like superfamily [SSF51161] (55-129)

Organism: NCBI:txid474960

Secondary structure (DSSP, 8-state):
-------SSTT------EEEETTTTEEEEPPB-TTSSB----SS---EEEEEEEEEESS-EEE-S-EEEEEEEEEESS-EEESS-EEEEEEEEEE-S-EEESS-EEEEEEEEEESS-EEESS-EEEEEEEE-

Sequence (132 aa):
MNSLVFNTTASELSAGVYGYNQNTSTLQQLQLNSDGELLIAAAAAMAVTVTNTTLTVGGNVTVSNPVTIANTSLTVGGTVTVGNSITIANASLVVAGDVTVSNPITIANTSLTVGGTVTVGNSITIANASLV